Protein AF-A0A182F022-F1 (afdb_monomer)

Foldseek 3Di:
DDQDDPPDPLSVVLVVQVVCVVVVVFDADPVVRDGDRPPSNDDDDDDLLRVLCVQCVPCQVCVVPPVSVVVGDDDDPDVVVVVVSVVSNVCVNVVVVVVD

Organism: Onchocerca ochengi (NCBI:txid42157)

So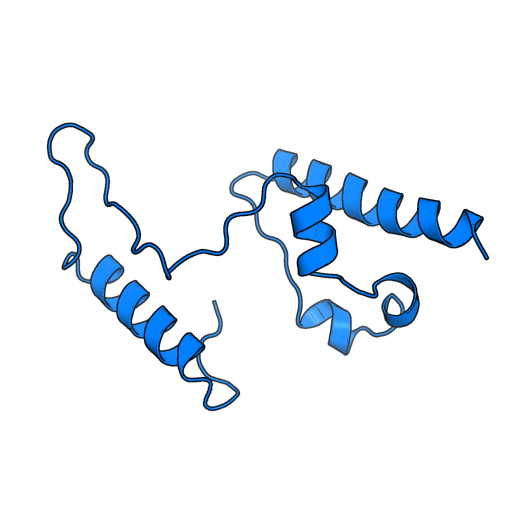lvent-accessible surface area (backbone atoms only — not comparable to full-atom values): 6486 Å² total; per-residue (Å²): 142,82,68,81,88,74,89,47,68,65,42,55,51,50,50,50,53,51,51,36,54,75,69,64,69,54,68,64,41,85,89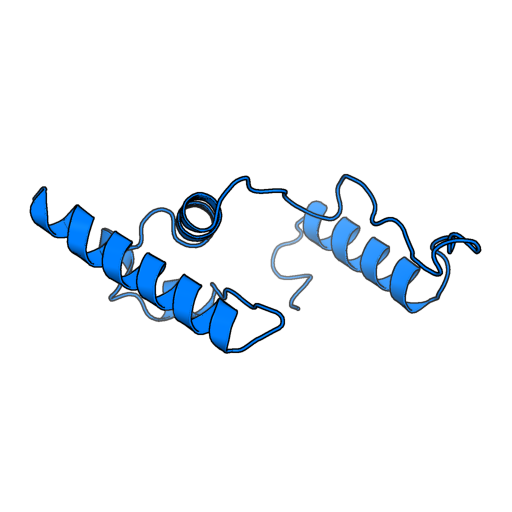,77,74,40,69,78,77,60,82,89,72,61,84,88,68,96,42,71,67,54,46,46,42,71,71,44,76,56,47,90,82,39,74,84,38,62,70,70,48,71,78,50,84,89,85,60,100,43,69,73,55,42,50,55,51,48,53,50,50,52,47,58,52,53,66,60,54,79,75,107

Secondary structure (DSSP, 8-state):
----SS--HHHHHHHHHHHHHHTT-SPEETTTTEEPPPGGG----SSHHHHHHHH-TTHHHHTT-HHHHHT-----SSHHHHHHHHHHHHHHHHHHHTT-

Radius of gyration: 17.26 Å; Cα contacts (8 Å, |Δi|>4): 50; chains: 1; bounding box: 40×20×47 Å

Sequence (100 aa):
MRVQLQNDRLAGIFSHQLLEIGNGKVPVDLTTERISLPHNFYNLVTSKEELVKKIFPDIQTNYKNHDWLTERTIRAAKNKDVEKLNDINILTFKARQSHM

Mean predicted aligned error: 7.9 Å

pLDDT: mean 83.46, std 12.7, range [44.31, 96.69]

Structure (mmCIF, N/CA/C/O backbone):
data_AF-A0A182F022-F1
#
_entry.id   AF-A0A182F022-F1
#
loop_
_atom_site.group_PDB
_atom_site.id
_atom_site.type_symbol
_atom_site.label_atom_id
_atom_site.label_alt_id
_atom_site.label_comp_id
_atom_site.label_asym_id
_atom_site.label_entity_id
_atom_site.label_seq_id
_atom_site.pdbx_PDB_ins_code
_atom_site.Cartn_x
_atom_site.Cartn_y
_atom_site.Cartn_z
_atom_site.occupancy
_atom_site.B_iso_or_equiv
_atom_site.auth_seq_id
_atom_site.auth_comp_id
_atom_site.auth_asym_id
_atom_site.auth_atom_id
_atom_site.pdbx_PDB_model_num
ATOM 1 N N . MET A 1 1 ? -5.375 -8.871 -4.761 1.00 44.31 1 MET A N 1
ATOM 2 C CA . MET A 1 1 ? -5.457 -8.226 -6.082 1.00 44.31 1 MET A CA 1
ATOM 3 C C . MET A 1 1 ? -6.776 -8.662 -6.693 1.00 44.31 1 MET A C 1
ATOM 5 O O . MET A 1 1 ? -6.854 -9.752 -7.234 1.00 44.31 1 MET A O 1
ATOM 9 N N . ARG A 1 2 ? -7.848 -7.904 -6.459 1.00 49.88 2 ARG A N 1
ATOM 10 C CA . ARG A 1 2 ? -9.126 -8.104 -7.147 1.00 49.88 2 ARG A CA 1
ATOM 11 C C . ARG A 1 2 ? -9.371 -6.827 -7.932 1.00 49.88 2 ARG A C 1
ATOM 13 O O . ARG A 1 2 ? -9.623 -5.789 -7.335 1.00 49.88 2 ARG A O 1
ATOM 20 N N . VAL A 1 3 ? -9.203 -6.905 -9.243 1.00 52.16 3 VAL A N 1
ATOM 21 C CA . VAL A 1 3 ? -9.766 -5.931 -10.171 1.00 52.16 3 VAL A CA 1
ATOM 22 C C . VAL A 1 3 ? -10.990 -6.588 -10.778 1.00 52.16 3 VAL A C 1
ATOM 24 O O . VAL A 1 3 ? -10.936 -7.767 -11.112 1.00 52.16 3 VAL A O 1
ATOM 27 N N . GLN A 1 4 ? -12.040 -5.785 -10.941 1.00 48.88 4 GLN A N 1
ATOM 28 C CA . GLN A 1 4 ? -13.273 -6.089 -11.662 1.00 48.88 4 GLN A CA 1
ATOM 29 C C . GLN A 1 4 ? -14.344 -6.769 -10.800 1.00 48.88 4 GLN A C 1
ATOM 31 O O . GLN A 1 4 ? -14.564 -7.972 -10.860 1.00 48.88 4 GLN A O 1
ATOM 36 N N . LEU A 1 5 ? -15.049 -5.968 -9.996 1.00 53.22 5 LEU A N 1
ATOM 37 C CA . LE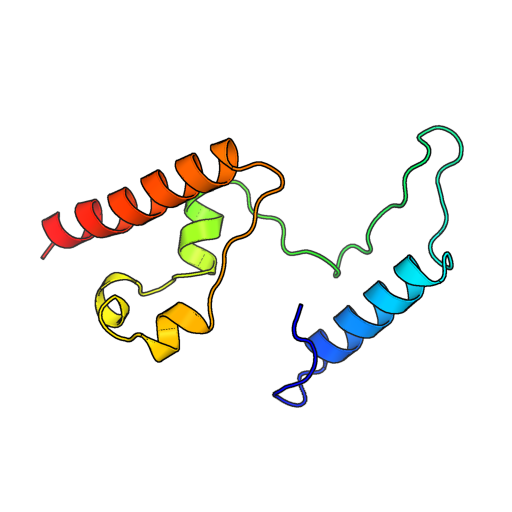U A 1 5 ? -16.343 -6.388 -9.445 1.00 53.22 5 LEU A CA 1
ATOM 38 C C . LEU A 1 5 ? -17.485 -5.387 -9.682 1.00 53.22 5 LEU A C 1
ATOM 40 O O . LEU A 1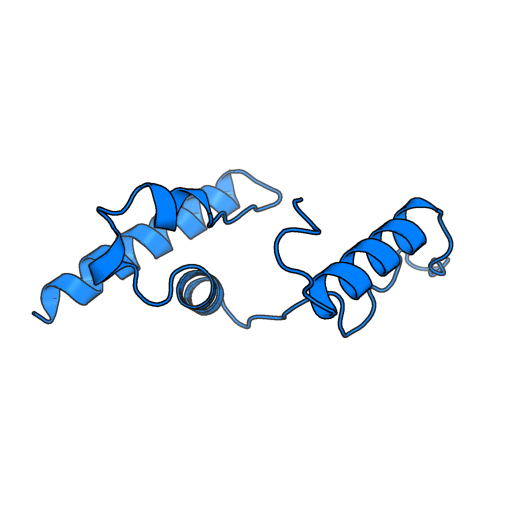 5 ? -18.632 -5.764 -9.488 1.00 53.22 5 LEU A O 1
ATOM 44 N N . GLN A 1 6 ? -17.225 -4.145 -10.121 1.00 57.06 6 GLN A N 1
ATOM 45 C CA . GLN A 1 6 ? -18.263 -3.092 -10.113 1.00 57.06 6 GLN A CA 1
ATOM 46 C C . GLN A 1 6 ? -18.310 -2.171 -11.346 1.00 57.06 6 GLN A C 1
ATOM 48 O O . GLN A 1 6 ? -18.818 -1.061 -11.255 1.00 57.06 6 GLN A O 1
ATOM 53 N N . ASN A 1 7 ? -17.801 -2.596 -12.509 1.00 58.47 7 ASN A N 1
ATOM 54 C CA . ASN A 1 7 ? -17.759 -1.744 -13.716 1.00 58.47 7 ASN A CA 1
ATOM 55 C C . ASN A 1 7 ? -17.040 -0.391 -13.488 1.00 58.47 7 ASN A C 1
ATOM 57 O O . ASN A 1 7 ? -17.298 0.608 -14.157 1.00 58.47 7 ASN A O 1
ATOM 61 N N . ASP A 1 8 ? -16.135 -0.370 -12.508 1.00 74.38 8 ASP A N 1
ATOM 62 C CA . ASP A 1 8 ? -15.365 0.801 -12.129 1.00 74.38 8 ASP A CA 1
ATOM 63 C C . ASP A 1 8 ? -14.288 1.064 -13.188 1.00 74.38 8 ASP A C 1
ATOM 65 O O . ASP A 1 8 ? -13.355 0.274 -13.378 1.00 74.38 8 ASP A O 1
ATOM 69 N N . ARG A 1 9 ? -14.421 2.199 -13.882 1.00 80.00 9 ARG A N 1
ATOM 70 C CA . ARG A 1 9 ? -13.457 2.665 -14.883 1.00 80.00 9 ARG A CA 1
ATOM 71 C C . ARG A 1 9 ? -12.038 2.732 -14.310 1.00 80.00 9 ARG A C 1
ATOM 73 O O . ARG A 1 9 ? -11.090 2.418 -15.028 1.00 80.00 9 ARG A O 1
ATOM 80 N N . LEU A 1 10 ? -11.881 3.103 -13.038 1.00 83.12 10 LEU A N 1
ATOM 81 C CA . LEU A 1 10 ? -10.579 3.169 -12.374 1.00 83.12 10 LEU A CA 1
ATOM 82 C C . LEU A 1 10 ? -9.978 1.778 -12.176 1.00 83.12 10 LEU A C 1
ATOM 84 O O . LEU A 1 10 ? -8.788 1.592 -12.420 1.00 83.12 10 LEU A O 1
ATOM 88 N N . ALA A 1 11 ? -10.795 0.784 -11.821 1.00 82.00 11 ALA A N 1
ATOM 89 C CA . ALA A 1 11 ? -10.339 -0.597 -11.704 1.00 82.00 11 ALA A CA 1
ATOM 90 C C . ALA A 1 11 ? -9.833 -1.143 -13.050 1.00 82.00 11 ALA A C 1
ATOM 92 O O . ALA A 1 11 ? -8.804 -1.814 -13.080 1.00 82.00 11 ALA A O 1
ATOM 93 N N . GLY A 1 12 ? -10.512 -0.818 -14.158 1.00 86.50 12 GLY A N 1
ATOM 94 C CA . GLY A 1 12 ? -10.073 -1.193 -15.508 1.00 86.50 12 GLY A CA 1
ATOM 95 C C . GLY A 1 12 ? -8.754 -0.532 -15.927 1.00 86.50 12 GLY A C 1
ATOM 96 O O . GLY A 1 12 ? -7.889 -1.188 -16.504 1.00 86.50 12 GLY A O 1
ATOM 97 N N . ILE A 1 13 ? -8.565 0.749 -15.593 1.00 88.75 13 ILE A N 1
ATOM 98 C CA . ILE A 1 13 ? -7.286 1.445 -15.813 1.00 88.75 13 ILE A CA 1
ATOM 99 C C . ILE A 1 13 ? -6.179 0.777 -14.989 1.00 88.75 13 ILE A C 1
ATOM 101 O O . ILE A 1 13 ? -5.111 0.477 -15.520 1.00 88.75 13 ILE A O 1
ATOM 105 N N . PHE A 1 14 ? -6.448 0.479 -13.718 1.00 87.50 14 PHE A N 1
ATOM 106 C CA . PHE A 1 14 ? -5.479 -0.139 -12.820 1.00 87.50 14 PHE A CA 1
ATOM 107 C C . PHE A 1 14 ? -5.035 -1.533 -13.300 1.00 87.50 14 PHE A C 1
ATOM 109 O O . PHE A 1 14 ? -3.835 -1.809 -13.325 1.00 87.50 14 PHE A O 1
ATOM 116 N N . SER A 1 15 ? -5.951 -2.412 -13.743 1.00 88.62 15 SER A N 1
ATOM 117 C CA . SER A 1 15 ? -5.547 -3.715 -14.308 1.00 88.62 15 SER A CA 1
ATOM 118 C C . SER A 1 15 ? -4.768 -3.590 -15.604 1.00 88.62 15 SER A C 1
ATOM 120 O O . SER A 1 15 ? -3.833 -4.363 -15.810 1.00 88.62 15 SER A O 1
ATOM 122 N N . HIS A 1 16 ? -5.128 -2.646 -16.473 1.00 90.94 16 HIS A N 1
ATOM 123 C CA . HIS A 1 16 ? -4.379 -2.420 -17.703 1.00 90.94 16 HIS A CA 1
ATOM 124 C C . HIS A 1 16 ? -2.933 -2.016 -17.398 1.00 90.94 16 HIS A C 1
ATOM 126 O O . HIS A 1 16 ? -2.004 -2.626 -17.919 1.00 90.94 16 HIS A O 1
ATOM 132 N N . GLN A 1 17 ? -2.735 -1.076 -16.471 1.00 91.94 17 GLN A N 1
ATOM 133 C CA . GLN A 1 17 ? -1.401 -0.643 -16.047 1.00 91.94 17 GLN A CA 1
ATOM 134 C C . GLN A 1 17 ? -0.596 -1.784 -15.408 1.00 91.94 17 GLN A C 1
ATOM 136 O O . GLN A 1 17 ? 0.592 -1.941 -15.683 1.00 91.94 17 GLN A O 1
ATOM 141 N N . LEU A 1 18 ? -1.237 -2.633 -14.597 1.00 92.69 18 LEU A N 1
ATOM 142 C CA . LEU A 1 18 ? -0.606 -3.840 -14.050 1.00 92.69 18 LEU A CA 1
ATOM 143 C C . LEU A 1 18 ? -0.145 -4.806 -15.145 1.00 92.69 18 LEU A C 1
ATOM 145 O O . LEU A 1 18 ? 0.932 -5.391 -15.036 1.00 92.69 18 LEU A O 1
ATOM 149 N N . LEU A 1 19 ? -0.949 -4.967 -16.196 1.00 94.12 19 LEU A N 1
ATOM 150 C CA . LEU A 1 19 ? -0.616 -5.810 -17.337 1.00 94.12 19 LEU A CA 1
ATOM 151 C C . LEU A 1 19 ? 0.554 -5.230 -18.143 1.00 94.12 19 LEU A C 1
ATOM 153 O O . LEU A 1 19 ? 1.420 -5.980 -18.582 1.00 94.12 19 LEU A O 1
ATOM 157 N N . GLU A 1 20 ? 0.614 -3.912 -18.328 1.00 94.25 20 GLU A N 1
ATOM 158 C CA . GLU A 1 20 ? 1.757 -3.251 -18.971 1.00 94.25 20 GLU A CA 1
ATOM 159 C C . GLU A 1 20 ? 3.054 -3.454 -18.180 1.00 94.25 20 GLU A C 1
ATOM 161 O O . GLU A 1 20 ? 4.082 -3.781 -18.777 1.00 94.25 20 GLU A O 1
ATOM 166 N N . ILE A 1 21 ? 2.993 -3.341 -16.848 1.00 92.75 21 ILE A N 1
ATOM 167 C CA . ILE A 1 21 ? 4.127 -3.624 -15.956 1.00 92.75 21 ILE A CA 1
ATOM 168 C C . ILE A 1 21 ? 4.556 -5.091 -16.086 1.00 92.75 21 ILE A C 1
ATOM 170 O O . ILE A 1 21 ? 5.729 -5.368 -16.328 1.00 92.75 21 ILE A O 1
ATOM 174 N N . GLY A 1 22 ? 3.615 -6.034 -15.972 1.00 91.94 22 GLY A N 1
ATOM 175 C CA . GLY A 1 22 ? 3.902 -7.471 -16.050 1.00 91.94 22 GLY A CA 1
ATOM 176 C C . GLY A 1 22 ? 4.446 -7.923 -17.409 1.00 91.94 22 GLY A C 1
ATOM 177 O O . GLY A 1 22 ? 5.246 -8.851 -17.468 1.00 91.94 22 GLY A O 1
ATOM 178 N N . ASN A 1 23 ? 4.065 -7.238 -18.490 1.00 96.00 23 ASN A N 1
ATOM 179 C CA . ASN A 1 23 ? 4.555 -7.501 -19.845 1.00 96.00 23 ASN A CA 1
ATOM 180 C C . ASN A 1 23 ? 5.869 -6.775 -20.182 1.00 96.00 23 ASN A C 1
ATOM 182 O O . ASN A 1 23 ? 6.294 -6.817 -21.335 1.00 96.00 23 ASN A O 1
ATOM 186 N N . GLY A 1 24 ? 6.483 -6.058 -19.233 1.00 92.81 24 GLY A N 1
ATOM 187 C CA . GLY A 1 24 ? 7.723 -5.314 -19.478 1.00 92.81 24 GLY A CA 1
ATOM 188 C C . GLY A 1 24 ? 7.566 -4.144 -20.455 1.00 92.81 24 GLY A C 1
ATOM 189 O O . GLY A 1 24 ? 8.540 -3.724 -21.072 1.00 92.81 24 GLY A O 1
ATOM 190 N N . LYS A 1 25 ? 6.345 -3.617 -20.623 1.00 94.31 25 LYS A N 1
ATOM 191 C CA . LYS A 1 25 ? 6.075 -2.461 -21.496 1.00 94.31 25 LYS A CA 1
ATOM 192 C C . LYS A 1 25 ? 6.420 -1.128 -20.833 1.00 94.31 25 LYS A C 1
ATOM 194 O O . LYS A 1 25 ? 6.528 -0.117 -21.521 1.00 94.31 25 LYS A O 1
ATOM 199 N N . VAL A 1 26 ? 6.575 -1.118 -19.508 1.00 92.88 26 VAL A N 1
ATOM 200 C CA . VAL A 1 26 ? 6.986 0.071 -18.755 1.00 92.88 26 VAL A CA 1
ATOM 201 C C . VAL A 1 26 ? 8.509 0.224 -18.840 1.00 92.88 26 VAL A C 1
ATOM 203 O O . VAL A 1 26 ? 9.215 -0.722 -18.486 1.00 92.88 26 VAL A O 1
ATOM 206 N N . PRO A 1 27 ? 9.029 1.389 -19.275 1.00 93.00 27 PRO A N 1
ATOM 207 C CA . PRO A 1 27 ? 10.465 1.623 -19.370 1.00 93.00 27 PRO A CA 1
ATOM 208 C C . PRO A 1 27 ? 11.181 1.428 -18.031 1.00 93.00 27 PRO A C 1
ATOM 210 O O . PRO A 1 27 ? 10.720 1.897 -16.987 1.00 93.00 27 PRO A O 1
ATOM 213 N N . VAL A 1 28 ? 12.334 0.767 -18.090 1.00 94.81 28 VAL A N 1
ATOM 214 C CA . VAL A 1 28 ? 13.261 0.630 -16.965 1.00 94.81 28 VAL A CA 1
ATOM 215 C C . VAL A 1 28 ? 14.316 1.721 -17.087 1.00 94.81 28 VAL A C 1
ATOM 217 O O . VAL A 1 28 ? 14.942 1.873 -18.136 1.00 94.81 28 VAL A O 1
ATOM 220 N N . ASP A 1 29 ? 14.529 2.472 -16.015 1.00 95.56 29 ASP A N 1
ATOM 221 C CA . ASP A 1 29 ? 15.705 3.323 -15.887 1.00 95.56 29 ASP A CA 1
ATOM 222 C C . ASP A 1 29 ? 16.938 2.426 -15.729 1.00 95.56 29 ASP A C 1
ATOM 224 O O . ASP A 1 29 ? 17.083 1.728 -14.727 1.00 95.56 29 ASP A O 1
ATOM 228 N N . LEU A 1 30 ? 17.825 2.441 -16.725 1.00 94.69 30 LEU A N 1
ATOM 229 C CA . LEU A 1 30 ? 19.023 1.597 -16.771 1.00 94.69 30 LEU A CA 1
ATOM 230 C C . LEU A 1 30 ? 20.075 1.968 -15.716 1.00 94.69 30 LEU A C 1
ATOM 232 O O . LEU A 1 30 ? 20.949 1.161 -15.428 1.00 94.69 30 LEU A O 1
ATOM 236 N N . THR A 1 31 ? 20.006 3.169 -15.142 1.00 96.69 31 THR A N 1
ATOM 237 C CA . THR A 1 31 ? 20.941 3.606 -14.096 1.00 96.69 31 THR A CA 1
ATOM 238 C C . THR A 1 31 ? 20.523 3.067 -12.735 1.00 96.69 31 THR A C 1
ATOM 240 O O . THR A 1 31 ? 21.363 2.699 -11.918 1.00 96.69 31 THR A O 1
ATOM 243 N N . THR A 1 32 ? 19.215 3.053 -12.469 1.00 96.12 32 THR A N 1
ATOM 244 C CA . THR A 1 32 ? 18.663 2.640 -11.172 1.00 96.12 32 THR A CA 1
ATOM 245 C C . THR A 1 32 ? 18.086 1.228 -11.175 1.00 96.12 32 THR A C 1
ATOM 247 O O . THR A 1 32 ? 17.748 0.721 -10.104 1.00 96.12 32 THR A O 1
ATOM 250 N N . GLU A 1 33 ? 17.967 0.611 -12.354 1.00 94.56 33 GLU A N 1
ATOM 251 C CA . GLU A 1 33 ? 17.320 -0.682 -12.608 1.00 94.56 33 GLU A CA 1
ATOM 252 C C . GLU A 1 33 ? 15.874 -0.735 -12.087 1.00 94.56 33 GLU A C 1
ATOM 254 O O . GLU A 1 33 ? 15.387 -1.756 -11.596 1.00 94.56 33 GLU A O 1
ATOM 259 N N . ARG A 1 34 ? 15.164 0.398 -12.154 1.00 94.50 34 ARG A N 1
ATOM 260 C CA . ARG A 1 34 ? 13.805 0.549 -11.617 1.00 94.50 34 ARG A CA 1
ATOM 261 C C . ARG A 1 34 ? 12.836 1.045 -12.674 1.00 94.50 34 ARG A C 1
ATOM 263 O O . ARG A 1 34 ? 13.183 1.838 -13.544 1.00 94.50 34 ARG A O 1
ATOM 270 N N . ILE A 1 35 ? 11.585 0.617 -12.546 1.00 93.94 35 ILE A N 1
ATOM 271 C CA . ILE A 1 35 ? 10.465 1.234 -13.256 1.00 93.94 35 ILE A CA 1
ATOM 272 C C . ILE A 1 35 ? 9.908 2.395 -12.434 1.00 93.94 35 ILE A C 1
ATOM 274 O O . ILE A 1 35 ? 9.891 2.353 -11.201 1.00 93.94 35 ILE A O 1
ATOM 278 N N . SER A 1 36 ? 9.389 3.404 -13.125 1.00 92.00 36 SER A N 1
ATOM 279 C CA . SER A 1 36 ? 8.562 4.438 -12.506 1.00 92.00 36 SER A CA 1
ATOM 280 C C . SER A 1 36 ? 7.094 4.061 -12.666 1.00 92.00 36 SER A C 1
ATOM 282 O O . SER A 1 36 ? 6.632 3.807 -13.777 1.00 92.00 36 SER A O 1
ATOM 284 N N . LEU A 1 37 ? 6.354 4.001 -11.557 1.00 90.94 37 LEU A N 1
ATOM 285 C CA . LEU A 1 37 ? 4.918 3.731 -11.606 1.00 90.94 37 LEU A CA 1
ATOM 286 C C . LEU A 1 37 ? 4.172 4.959 -12.156 1.00 90.94 37 LEU A C 1
ATOM 288 O O . LEU A 1 37 ? 4.527 6.083 -11.793 1.00 90.94 37 LEU A O 1
ATOM 292 N N . PRO A 1 38 ? 3.124 4.777 -12.983 1.00 87.31 38 PRO A N 1
ATOM 293 C CA . PRO A 1 38 ? 2.290 5.888 -13.432 1.00 87.31 38 PRO A CA 1
ATOM 294 C C . PRO A 1 38 ? 1.720 6.677 -12.244 1.00 87.31 38 PRO A C 1
ATOM 296 O O . PRO A 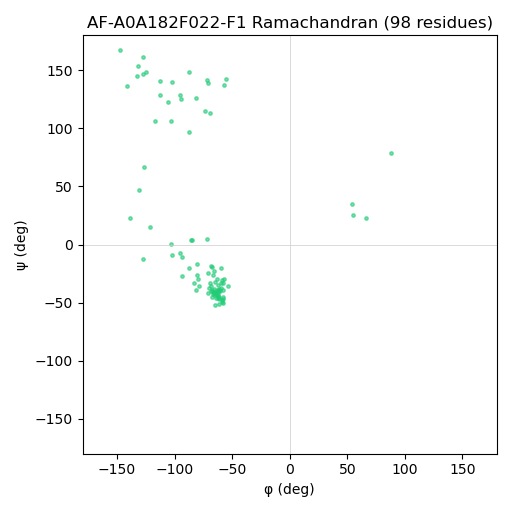1 38 ? 1.330 6.090 -11.238 1.00 87.31 38 PRO A O 1
ATOM 299 N N . HIS A 1 39 ? 1.616 8.004 -12.354 1.00 86.06 39 HIS A N 1
ATOM 300 C CA . HIS A 1 39 ? 1.172 8.857 -11.238 1.00 86.06 39 HIS A CA 1
ATOM 301 C C . HIS A 1 39 ? -0.226 8.489 -10.703 1.00 86.06 39 HIS A C 1
ATOM 303 O O . HIS A 1 39 ? -0.499 8.603 -9.514 1.00 86.06 39 HIS A O 1
ATOM 309 N N . ASN A 1 40 ? -1.122 8.022 -11.573 1.00 87.38 40 ASN A N 1
ATOM 310 C CA . ASN A 1 40 ? -2.474 7.588 -11.215 1.00 87.38 40 ASN A CA 1
ATOM 311 C C . ASN A 1 40 ? -2.556 6.124 -10.737 1.00 87.38 40 ASN A C 1
ATOM 313 O O . ASN A 1 40 ? -3.655 5.626 -10.512 1.00 87.38 40 ASN A O 1
ATOM 317 N N . PHE A 1 41 ? -1.425 5.426 -10.614 1.00 86.38 41 PHE A N 1
ATOM 318 C CA . PHE A 1 41 ? -1.380 4.017 -10.222 1.00 86.38 41 PHE A CA 1
ATOM 319 C C . PHE A 1 41 ? -1.513 3.815 -8.707 1.00 86.38 41 PHE A C 1
ATOM 321 O O . PHE A 1 41 ? -1.946 2.759 -8.247 1.00 86.38 41 PHE A O 1
ATOM 328 N N . TYR A 1 42 ? -1.117 4.811 -7.915 1.00 86.75 42 TYR A N 1
ATOM 329 C CA . TYR A 1 42 ? -1.098 4.736 -6.460 1.00 86.75 42 TYR A CA 1
ATOM 330 C C . TYR A 1 42 ? -1.755 5.963 -5.830 1.00 86.75 42 TYR A C 1
ATOM 332 O O . TYR A 1 42 ? -1.746 7.058 -6.382 1.00 86.75 42 TYR A O 1
ATOM 340 N N . ASN A 1 43 ? -2.284 5.777 -4.622 1.00 85.88 43 ASN A N 1
ATOM 341 C CA . ASN A 1 43 ? -2.716 6.872 -3.763 1.00 85.88 43 ASN A CA 1
ATOM 342 C C . ASN A 1 43 ? -1.658 7.072 -2.685 1.00 85.88 43 ASN A C 1
ATOM 344 O O . ASN A 1 43 ? -1.545 6.254 -1.769 1.00 85.88 43 ASN A O 1
ATOM 348 N N . LEU A 1 44 ? -0.868 8.138 -2.805 1.00 87.81 44 LEU A N 1
ATOM 349 C CA . LEU A 1 44 ? 0.130 8.456 -1.794 1.00 87.81 44 LEU A CA 1
ATOM 350 C C . LEU A 1 44 ? -0.566 8.945 -0.517 1.00 87.81 44 LEU A C 1
ATOM 352 O O . LEU A 1 44 ? -1.536 9.703 -0.559 1.00 87.81 44 LEU A O 1
ATOM 356 N N . VAL A 1 45 ? -0.058 8.488 0.619 1.00 89.38 45 VAL A N 1
ATOM 357 C CA . VAL A 1 45 ? -0.478 8.915 1.954 1.00 89.38 45 VAL A CA 1
ATOM 358 C C . VAL A 1 45 ? 0.756 9.343 2.726 1.00 89.38 45 VAL A C 1
ATOM 360 O O . VAL A 1 45 ? 1.845 8.805 2.523 1.00 89.38 45 VAL A O 1
ATOM 363 N N . THR A 1 46 ? 0.587 10.328 3.596 1.00 92.06 46 THR A N 1
ATOM 364 C CA . THR A 1 46 ? 1.690 10.963 4.326 1.00 92.06 46 THR A CA 1
ATOM 365 C C . THR A 1 46 ? 2.034 10.235 5.623 1.00 92.06 46 THR A C 1
ATOM 367 O O . THR A 1 46 ? 3.153 10.362 6.119 1.00 92.06 46 THR A O 1
ATOM 370 N N . SER A 1 47 ? 1.111 9.428 6.159 1.00 90.62 47 SER A N 1
ATOM 371 C CA . SER A 1 47 ? 1.331 8.668 7.390 1.00 90.62 47 SER A CA 1
ATOM 372 C C . SER A 1 47 ? 0.597 7.321 7.423 1.00 90.62 47 SER A C 1
ATOM 374 O O . SER A 1 47 ? -0.291 7.035 6.612 1.00 90.62 47 SER A O 1
ATOM 376 N N . LYS A 1 48 ? 0.969 6.472 8.391 1.00 87.19 48 LYS A N 1
ATOM 377 C CA . LYS A 1 48 ? 0.302 5.181 8.629 1.00 87.19 48 LYS A CA 1
ATOM 378 C C . LYS A 1 48 ? -1.109 5.372 9.189 1.00 87.19 48 LYS A C 1
ATOM 380 O O . LYS A 1 48 ? -2.004 4.599 8.873 1.00 87.19 48 LYS A O 1
ATOM 385 N N . GLU A 1 49 ? -1.318 6.414 9.982 1.00 87.94 49 GLU A N 1
ATOM 386 C CA . GLU A 1 49 ? -2.612 6.799 10.547 1.00 87.94 49 GLU A CA 1
ATOM 387 C C . GLU A 1 49 ? -3.565 7.262 9.440 1.00 87.94 49 GLU A C 1
ATOM 389 O O . GLU A 1 49 ? -4.736 6.882 9.434 1.00 87.94 49 GLU A O 1
ATOM 394 N N . GLU A 1 50 ? -3.061 8.031 8.467 1.00 89.75 50 GLU A N 1
ATOM 395 C CA . GLU A 1 50 ? -3.831 8.423 7.284 1.00 89.75 50 GLU A CA 1
ATOM 396 C C . GLU A 1 50 ? -4.225 7.195 6.452 1.00 89.75 50 GLU A C 1
ATOM 398 O O . GLU A 1 50 ? -5.382 7.078 6.043 1.00 89.75 50 GLU A O 1
ATOM 403 N N . LEU A 1 51 ? -3.296 6.251 6.256 1.00 89.38 51 LEU A N 1
ATOM 404 C CA . LEU A 1 51 ? -3.570 4.982 5.577 1.00 89.38 51 LEU A CA 1
ATOM 405 C C . LEU A 1 51 ? -4.688 4.200 6.278 1.00 89.38 51 LEU A C 1
ATOM 407 O O . LEU A 1 51 ? -5.655 3.795 5.635 1.00 89.38 51 LEU A O 1
ATOM 411 N N . VAL A 1 52 ? -4.569 4.025 7.597 1.00 87.12 52 VAL A N 1
ATOM 412 C CA . VAL A 1 52 ? -5.568 3.344 8.429 1.00 87.12 52 VAL A CA 1
ATOM 413 C C . VAL A 1 52 ? -6.925 4.030 8.315 1.00 87.12 52 VAL A C 1
ATOM 415 O O . VAL A 1 52 ? -7.923 3.359 8.069 1.00 87.12 52 VAL A O 1
ATOM 418 N N . LYS A 1 53 ? -6.976 5.364 8.409 1.00 87.31 53 LYS A N 1
ATOM 419 C CA . LYS A 1 53 ? -8.223 6.128 8.277 1.00 87.31 53 LYS A CA 1
ATOM 420 C C . LYS A 1 53 ? -8.844 5.990 6.885 1.00 87.31 53 LYS A C 1
ATOM 422 O O . LYS A 1 53 ? -10.060 5.904 6.782 1.00 87.31 53 LYS A O 1
ATOM 427 N N . LYS A 1 54 ? -8.044 5.969 5.816 1.00 87.94 54 LYS A N 1
ATOM 428 C CA . LYS A 1 54 ? -8.553 5.805 4.443 1.00 87.94 54 LYS A CA 1
ATOM 429 C C . LYS A 1 54 ? -9.092 4.399 4.185 1.00 87.94 54 LYS A C 1
ATOM 431 O O . LYS A 1 54 ? -10.092 4.259 3.491 1.00 87.94 54 LYS A O 1
ATOM 436 N N . ILE A 1 55 ? -8.451 3.371 4.740 1.00 87.75 55 ILE A N 1
ATOM 437 C CA . ILE A 1 55 ? -8.886 1.979 4.564 1.00 87.75 55 ILE A CA 1
ATOM 438 C C . ILE A 1 55 ? -10.072 1.654 5.484 1.00 87.75 55 ILE A C 1
ATOM 440 O O . ILE A 1 55 ? -10.993 0.956 5.064 1.00 87.75 55 ILE A O 1
ATOM 444 N N . PHE A 1 56 ? -10.096 2.214 6.695 1.00 88.19 56 PHE A N 1
ATOM 445 C CA . PHE A 1 56 ? -11.128 1.992 7.707 1.00 88.19 56 PHE A CA 1
ATOM 446 C C . PHE A 1 56 ? -11.740 3.315 8.220 1.00 88.19 56 PHE A C 1
ATOM 448 O O . PHE A 1 56 ? -11.560 3.659 9.394 1.00 88.19 56 PHE A O 1
ATOM 455 N N . PRO A 1 57 ? -12.476 4.067 7.377 1.00 86.00 57 PRO A N 1
ATOM 456 C CA . PRO A 1 57 ? -12.991 5.395 7.735 1.00 86.00 57 PRO A CA 1
ATOM 457 C C . PRO A 1 57 ? -13.913 5.386 8.962 1.00 86.00 57 PRO A C 1
ATOM 459 O O . PRO A 1 57 ? -13.822 6.295 9.783 1.00 86.00 57 PRO A O 1
ATOM 462 N N . ASP A 1 58 ? -14.678 4.307 9.160 1.00 86.69 58 ASP A N 1
ATOM 463 C CA . ASP A 1 58 ? -15.696 4.189 10.211 1.00 86.69 58 ASP A CA 1
ATOM 464 C C . ASP A 1 58 ? -15.563 2.880 11.000 1.00 86.69 58 ASP A C 1
ATOM 466 O O . ASP A 1 58 ? -16.528 2.150 11.237 1.00 86.69 58 ASP A O 1
ATOM 470 N N . ILE A 1 59 ? -14.336 2.547 11.406 1.00 84.81 59 ILE A N 1
ATOM 471 C CA . ILE A 1 59 ? -14.069 1.305 12.148 1.00 84.81 59 ILE A CA 1
ATOM 472 C C . ILE A 1 59 ? -14.897 1.189 1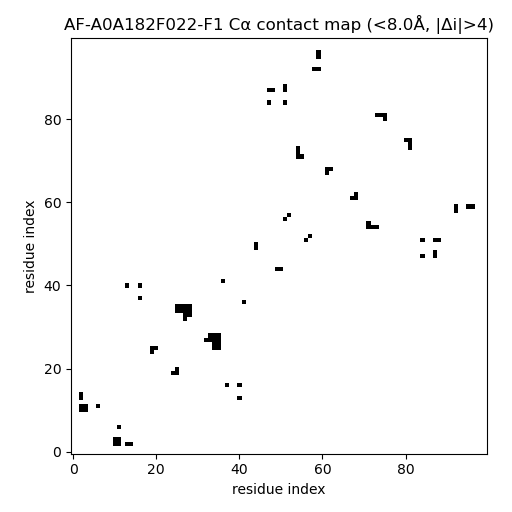3.440 1.00 84.81 59 ILE A C 1
ATOM 474 O O . ILE A 1 59 ? -15.264 0.091 13.838 1.00 84.81 59 ILE A O 1
ATOM 478 N N . GLN A 1 60 ? -15.250 2.312 14.073 1.00 81.88 60 GLN A N 1
ATOM 479 C CA . GLN A 1 60 ? -16.011 2.337 15.330 1.00 81.88 60 GLN A CA 1
ATOM 480 C C . GLN A 1 60 ? -17.429 1.788 15.200 1.00 81.88 60 GLN A C 1
ATOM 482 O O . GLN A 1 60 ? -17.949 1.192 16.139 1.00 81.88 60 GLN A O 1
ATOM 487 N N . THR A 1 61 ? -18.052 1.977 14.041 1.00 88.12 61 THR A N 1
ATOM 488 C CA . THR A 1 61 ? -19.407 1.491 13.777 1.00 88.12 61 THR A CA 1
ATOM 489 C C . THR A 1 61 ? -19.381 0.121 13.105 1.00 88.12 61 THR A C 1
ATOM 491 O O . THR A 1 61 ? -20.290 -0.678 13.311 1.00 88.12 61 THR A O 1
ATOM 494 N N . ASN A 1 62 ? -18.311 -0.196 12.366 1.00 89.00 62 ASN A N 1
ATOM 495 C CA . ASN A 1 62 ? -18.217 -1.414 11.562 1.00 89.00 62 ASN A CA 1
ATOM 496 C C . ASN A 1 62 ? -17.351 -2.535 12.162 1.00 89.00 62 ASN A C 1
ATOM 498 O O . ASN A 1 62 ? -17.259 -3.597 11.557 1.00 89.00 62 ASN A O 1
ATOM 502 N N . TYR A 1 63 ? -16.740 -2.372 13.343 1.00 85.44 63 TYR A N 1
ATOM 503 C CA . TYR A 1 63 ? -15.841 -3.395 13.917 1.00 85.44 63 TYR A CA 1
ATOM 504 C C . TYR A 1 63 ? -16.495 -4.765 14.174 1.00 85.44 63 TYR A C 1
ATOM 506 O O . TYR A 1 63 ? -15.787 -5.758 14.307 1.00 85.44 63 TYR A O 1
ATOM 514 N N . LYS A 1 64 ? -17.830 -4.832 14.262 1.00 88.00 64 LYS A N 1
ATOM 515 C CA . LYS A 1 64 ? -18.589 -6.092 14.371 1.00 88.00 64 LYS A CA 1
ATOM 516 C C . LYS A 1 64 ? -19.065 -6.635 13.021 1.00 88.00 64 LYS A C 1
ATOM 518 O O . LYS A 1 64 ? -19.560 -7.755 12.960 1.00 88.00 64 LYS A O 1
ATOM 523 N N . ASN A 1 65 ? -18.955 -5.850 11.952 1.00 91.75 65 ASN A N 1
ATOM 524 C CA . ASN A 1 65 ? -19.392 -6.239 10.620 1.00 91.75 65 ASN A CA 1
ATOM 525 C C . ASN A 1 65 ? -18.258 -6.991 9.908 1.00 91.75 65 ASN A C 1
ATOM 527 O O . ASN A 1 65 ? -17.340 -6.390 9.348 1.00 91.75 65 ASN A O 1
ATOM 531 N N . HIS A 1 66 ? -18.323 -8.322 9.953 1.00 87.62 66 HIS A N 1
ATOM 532 C CA . HIS A 1 66 ? -17.319 -9.188 9.336 1.00 87.62 66 HIS A CA 1
ATOM 533 C C . HIS A 1 66 ? -17.225 -9.007 7.817 1.00 87.62 66 HIS A C 1
ATOM 535 O O . HIS A 1 66 ? -16.114 -8.986 7.288 1.00 87.62 66 HIS A O 1
ATOM 541 N N . ASP A 1 67 ? -18.343 -8.807 7.122 1.00 90.19 67 ASP A N 1
ATOM 542 C CA . ASP A 1 67 ? -18.338 -8.597 5.671 1.00 90.19 67 ASP A CA 1
ATOM 543 C C . ASP A 1 67 ? -17.601 -7.296 5.325 1.00 90.19 67 ASP A C 1
ATOM 545 O O . ASP A 1 67 ? -16.669 -7.289 4.523 1.00 90.19 67 ASP A O 1
ATOM 549 N N . TRP A 1 68 ? -17.901 -6.209 6.041 1.00 89.44 68 TRP A N 1
ATOM 550 C CA . TRP A 1 68 ? -17.224 -4.923 5.847 1.00 89.44 68 TRP A CA 1
ATOM 551 C C . TRP A 1 68 ? -15.714 -4.992 6.121 1.00 89.44 68 TRP A C 1
ATOM 553 O O . TRP A 1 68 ? -14.921 -4.366 5.407 1.00 89.44 68 TRP A O 1
ATOM 563 N N . LEU A 1 69 ? -15.311 -5.750 7.149 1.00 86.44 69 LEU A N 1
ATOM 564 C CA . LEU A 1 69 ? -13.905 -5.946 7.506 1.00 86.44 69 LEU A CA 1
ATOM 565 C C . LEU A 1 69 ? -13.164 -6.816 6.488 1.00 86.44 69 LEU A C 1
ATOM 567 O O . LEU A 1 69 ? -12.029 -6.500 6.144 1.00 86.44 69 LEU A O 1
ATOM 571 N N . THR A 1 70 ? -13.779 -7.892 5.995 1.00 84.56 70 THR A N 1
ATOM 572 C CA . THR A 1 70 ? -13.124 -8.844 5.078 1.00 84.56 70 THR A CA 1
ATOM 573 C C . THR A 1 70 ? -12.893 -8.273 3.680 1.00 84.56 70 THR A C 1
ATOM 575 O O . THR A 1 70 ? -11.945 -8.675 3.002 1.00 84.56 70 THR A O 1
ATOM 578 N N . GLU A 1 71 ? -13.682 -7.281 3.267 1.00 85.62 71 GLU A N 1
ATOM 579 C CA . GLU A 1 71 ? -13.447 -6.516 2.037 1.00 85.62 71 GLU A CA 1
ATOM 580 C C . GLU A 1 71 ? -12.184 -5.640 2.090 1.00 85.62 71 GLU A C 1
ATOM 582 O O . GLU A 1 71 ? -11.661 -5.230 1.050 1.00 85.62 71 GLU A O 1
ATOM 587 N N . ARG A 1 72 ? -11.677 -5.337 3.291 1.00 87.00 72 ARG A N 1
ATOM 588 C CA . ARG A 1 72 ? -10.589 -4.380 3.517 1.00 87.00 72 ARG A CA 1
ATOM 589 C C . ARG A 1 72 ? -9.347 -5.098 4.022 1.00 87.00 72 ARG A C 1
ATOM 591 O O . ARG A 1 72 ? -9.372 -5.851 4.986 1.00 87.00 72 ARG A O 1
ATOM 598 N N . THR A 1 73 ? -8.208 -4.848 3.383 1.00 82.19 73 THR A N 1
ATOM 599 C CA . THR A 1 73 ? -6.935 -5.449 3.793 1.00 82.19 73 THR A CA 1
ATOM 600 C C . THR A 1 73 ? -5.795 -4.453 3.648 1.00 82.19 73 THR A C 1
ATOM 602 O O . THR A 1 73 ? -5.698 -3.753 2.640 1.00 82.19 73 THR A O 1
ATOM 605 N N . ILE A 1 74 ? -4.919 -4.401 4.653 1.00 83.62 74 ILE A N 1
ATOM 606 C CA . ILE A 1 74 ? -3.653 -3.671 4.580 1.00 83.62 74 ILE 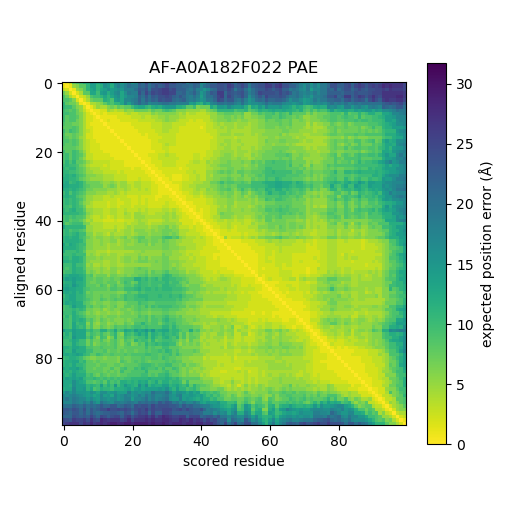A CA 1
ATOM 607 C C . ILE A 1 74 ? -2.541 -4.702 4.441 1.00 83.62 74 ILE A C 1
ATOM 609 O O . ILE A 1 74 ? -2.391 -5.583 5.285 1.00 83.62 74 ILE A O 1
ATOM 613 N N . ARG A 1 75 ? -1.756 -4.597 3.368 1.00 82.88 75 ARG A N 1
ATOM 614 C CA . ARG A 1 75 ? -0.566 -5.425 3.158 1.00 82.88 75 ARG A CA 1
ATOM 615 C C . ARG A 1 75 ? 0.677 -4.558 3.242 1.00 82.88 75 ARG A C 1
ATOM 617 O O . ARG A 1 75 ? 0.698 -3.450 2.717 1.00 82.88 75 ARG A O 1
ATOM 624 N N . ALA A 1 76 ? 1.717 -5.096 3.862 1.00 87.81 76 ALA A N 1
ATOM 625 C CA . ALA A 1 76 ? 3.045 -4.503 3.881 1.00 87.81 76 ALA A CA 1
ATOM 626 C C . ALA A 1 76 ? 4.073 -5.538 3.415 1.00 87.81 76 ALA A C 1
ATOM 628 O O . ALA A 1 76 ? 3.811 -6.739 3.431 1.00 87.81 76 ALA A O 1
ATOM 629 N N . ALA A 1 77 ? 5.252 -5.068 3.011 1.00 88.06 77 ALA A N 1
ATOM 630 C CA . ALA A 1 77 ? 6.322 -5.944 2.541 1.00 88.06 77 ALA A CA 1
ATOM 631 C C . ALA A 1 77 ? 6.892 -6.849 3.649 1.00 88.06 77 ALA A C 1
ATOM 633 O O . ALA A 1 77 ? 7.434 -7.909 3.354 1.00 88.06 77 ALA A O 1
ATOM 634 N N . LYS A 1 78 ? 6.805 -6.429 4.921 1.00 91.69 78 LYS A N 1
ATOM 635 C CA . LYS A 1 78 ? 7.370 -7.152 6.069 1.00 91.69 78 LYS A CA 1
ATOM 636 C C . LYS A 1 78 ? 6.355 -7.259 7.201 1.00 91.69 78 LYS A C 1
ATOM 638 O O . LYS A 1 78 ? 5.638 -6.302 7.486 1.00 91.69 78 LYS A O 1
ATOM 643 N N . ASN A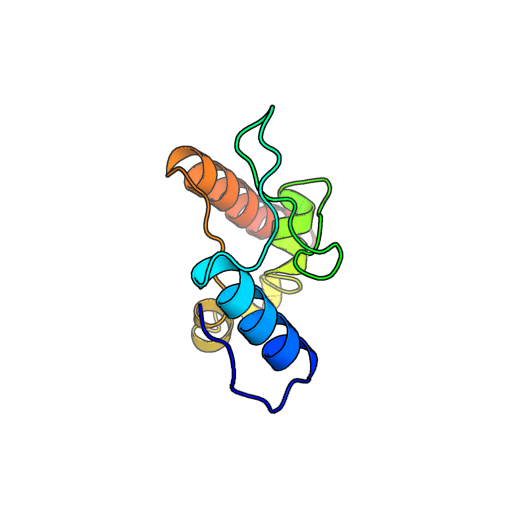 1 79 ? 6.390 -8.376 7.926 1.00 90.25 79 ASN A N 1
ATOM 644 C CA . ASN A 1 79 ? 5.503 -8.616 9.071 1.00 90.25 79 ASN A CA 1
ATOM 645 C C . ASN A 1 79 ? 5.663 -7.568 10.179 1.00 90.25 79 ASN A C 1
ATOM 647 O O . ASN A 1 79 ? 4.665 -7.121 10.722 1.00 90.25 79 ASN A O 1
ATOM 651 N N . LYS A 1 80 ? 6.887 -7.088 10.443 1.00 91.19 80 LYS A N 1
ATOM 652 C CA . LYS A 1 80 ? 7.124 -5.996 11.409 1.00 91.19 80 LYS A CA 1
ATOM 653 C C . LYS A 1 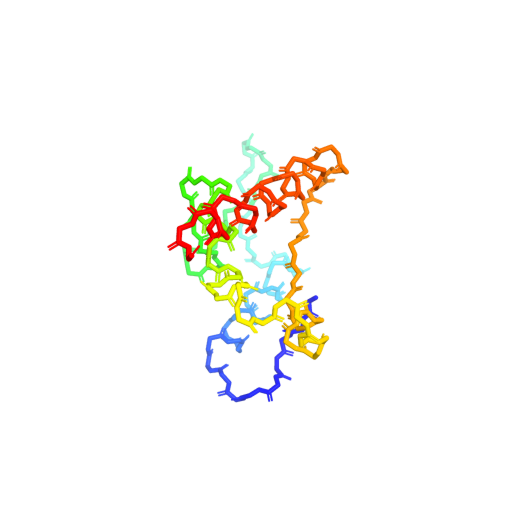80 ? 6.373 -4.704 11.063 1.00 91.19 80 LYS A C 1
ATOM 655 O O . LYS A 1 80 ? 6.057 -3.906 11.936 1.00 91.19 80 LYS A O 1
ATOM 660 N N . ASP A 1 81 ? 6.144 -4.460 9.773 1.00 89.38 81 ASP A N 1
ATOM 661 C CA . ASP A 1 81 ? 5.433 -3.272 9.311 1.00 89.38 81 ASP A CA 1
ATOM 662 C C . ASP A 1 81 ? 3.918 -3.506 9.389 1.00 89.38 81 ASP A C 1
ATOM 664 O O . ASP A 1 81 ? 3.184 -2.580 9.728 1.00 89.38 81 ASP A O 1
ATOM 668 N N . VAL A 1 82 ? 3.462 -4.749 9.174 1.00 87.00 82 VAL A N 1
ATOM 669 C CA . VAL A 1 82 ? 2.080 -5.180 9.459 1.00 87.00 82 VAL A CA 1
ATOM 670 C C . VAL A 1 82 ? 1.757 -5.039 10.947 1.00 87.00 82 VAL A C 1
ATOM 672 O O . VAL A 1 82 ? 0.710 -4.499 11.282 1.00 87.00 82 VAL A O 1
ATOM 675 N N . GLU A 1 83 ? 2.657 -5.462 11.833 1.00 89.25 83 GLU A N 1
ATOM 676 C CA . GLU A 1 83 ? 2.491 -5.363 13.287 1.00 89.25 83 GLU A CA 1
ATOM 677 C C . GLU A 1 83 ? 2.299 -3.907 13.728 1.00 89.25 83 GLU A C 1
ATOM 679 O O . GLU A 1 83 ? 1.287 -3.578 14.340 1.00 89.25 83 GLU A O 1
ATOM 684 N N . LYS A 1 84 ? 3.164 -2.992 13.268 1.00 89.19 84 LYS A N 1
ATOM 685 C CA . LYS A 1 84 ? 3.010 -1.548 13.522 1.00 89.19 84 LYS A CA 1
ATOM 686 C C . LYS A 1 84 ? 1.684 -0.983 13.009 1.00 89.19 84 LYS A C 1
ATOM 688 O O . LYS A 1 84 ? 1.100 -0.108 13.640 1.00 89.19 84 LYS A O 1
ATOM 693 N N . LEU A 1 85 ? 1.223 -1.429 11.840 1.00 88.31 85 LEU A N 1
ATOM 694 C CA . LEU A 1 85 ? -0.072 -1.009 11.295 1.00 88.31 85 LEU A CA 1
ATOM 695 C C . LEU A 1 85 ? -1.233 -1.555 12.134 1.00 88.31 85 LEU A C 1
ATOM 697 O O . LEU A 1 85 ? -2.233 -0.862 12.317 1.00 88.31 85 LEU A O 1
ATOM 701 N N . ASN A 1 86 ? -1.094 -2.768 12.665 1.00 85.94 86 ASN A N 1
ATOM 702 C CA . ASN A 1 86 ? -2.074 -3.372 13.553 1.00 85.94 86 ASN A CA 1
ATOM 703 C C . ASN A 1 86 ? -2.157 -2.629 14.893 1.00 85.94 86 ASN A C 1
ATOM 705 O O . ASN A 1 86 ? -3.258 -2.326 15.345 1.00 85.94 86 ASN A O 1
ATOM 709 N N . ASP A 1 87 ? -1.017 -2.246 15.471 1.00 87.88 87 ASP A N 1
ATOM 710 C CA . ASP A 1 87 ? -0.978 -1.429 16.687 1.00 87.88 87 ASP A CA 1
ATOM 711 C C . ASP A 1 87 ? -1.714 -0.101 16.483 1.00 87.88 87 ASP A C 1
ATOM 713 O O . ASP A 1 87 ? -2.554 0.280 17.298 1.00 87.88 87 ASP A O 1
ATOM 717 N N . ILE A 1 88 ? -1.479 0.575 15.352 1.00 84.56 88 ILE A N 1
ATOM 718 C CA . ILE A 1 88 ? -2.169 1.827 15.005 1.00 84.56 88 ILE A CA 1
ATOM 719 C C . ILE A 1 88 ? -3.673 1.600 14.817 1.00 84.56 88 ILE A C 1
ATOM 721 O O . ILE A 1 88 ? -4.467 2.407 15.304 1.00 84.56 88 ILE A O 1
ATOM 725 N N . ASN A 1 89 ? -4.088 0.516 14.155 1.00 81.19 89 ASN A N 1
ATOM 726 C CA . ASN A 1 89 ? -5.504 0.151 14.020 1.00 81.19 89 ASN A CA 1
ATOM 727 C C . ASN A 1 89 ? -6.170 -0.043 15.390 1.00 81.19 89 ASN A C 1
ATOM 729 O O . ASN A 1 89 ? -7.229 0.530 15.650 1.00 81.19 89 ASN A O 1
ATOM 733 N N . ILE A 1 90 ? -5.531 -0.800 16.285 1.00 80.31 90 ILE A N 1
ATOM 734 C CA . ILE A 1 90 ? -6.036 -1.073 17.635 1.00 80.31 90 ILE A CA 1
ATOM 735 C C . ILE A 1 90 ? -6.085 0.210 18.473 1.00 80.31 90 ILE A C 1
ATOM 737 O O . ILE A 1 90 ? -7.073 0.454 19.168 1.00 80.31 90 ILE A O 1
ATOM 741 N N . LEU A 1 91 ? -5.054 1.055 18.412 1.00 77.62 91 LEU A N 1
ATOM 742 C CA . LEU A 1 91 ? -5.026 2.337 19.121 1.00 77.62 91 LEU A CA 1
ATOM 743 C C . LEU A 1 91 ? -6.086 3.301 18.584 1.00 77.62 91 LEU A C 1
ATOM 745 O O . LEU A 1 91 ? -6.787 3.931 19.370 1.00 77.62 91 LEU A O 1
ATOM 749 N N . THR A 1 92 ? -6.267 3.370 17.265 1.00 72.19 92 THR A N 1
ATOM 750 C CA . THR A 1 92 ? -7.322 4.171 16.620 1.00 72.19 92 THR A CA 1
ATOM 751 C C . THR A 1 92 ? -8.712 3.691 17.031 1.00 72.19 92 THR A C 1
ATOM 753 O O . THR A 1 92 ? -9.629 4.502 17.199 1.00 72.19 92 THR A O 1
ATOM 756 N N . PHE A 1 93 ? -8.867 2.379 17.227 1.00 72.81 93 PHE A N 1
ATOM 757 C CA . PHE A 1 93 ? -10.082 1.804 17.779 1.00 72.81 93 PHE A CA 1
ATOM 758 C C . PHE A 1 93 ? -10.306 2.249 19.235 1.00 72.81 93 PHE A C 1
ATOM 760 O O . PHE A 1 93 ? -11.355 2.795 19.562 1.00 72.81 93 PHE A O 1
ATOM 767 N N . LYS A 1 94 ? -9.303 2.095 20.105 1.00 71.75 94 LYS A N 1
ATOM 768 C CA . LYS A 1 94 ? -9.417 2.419 21.537 1.00 71.75 94 LYS A CA 1
ATOM 769 C C . LYS A 1 94 ? -9.572 3.921 21.817 1.00 71.75 94 LYS A C 1
ATOM 771 O O . LYS A 1 94 ? -10.451 4.305 22.579 1.00 71.75 94 LYS A O 1
ATOM 776 N N . ALA A 1 95 ? -8.776 4.775 21.174 1.00 60.72 95 ALA A N 1
ATOM 777 C CA . ALA A 1 95 ? -8.746 6.222 21.424 1.00 60.72 95 ALA A CA 1
ATOM 778 C C . ALA A 1 95 ? -10.049 6.947 21.045 1.00 60.72 95 ALA A C 1
ATOM 780 O O . ALA A 1 95 ? -10.336 8.025 21.559 1.00 60.72 95 ALA A O 1
ATOM 781 N N . ARG A 1 96 ? -10.853 6.370 20.146 1.00 58.47 96 ARG A N 1
ATOM 782 C CA . ARG A 1 96 ? -12.155 6.933 19.758 1.00 58.47 96 ARG A CA 1
ATOM 783 C C . ARG A 1 96 ? -13.335 6.347 20.540 1.00 58.47 96 ARG A C 1
ATOM 785 O O . ARG A 1 96 ? -14.424 6.891 20.423 1.00 58.47 96 ARG A O 1
ATOM 792 N N . GLN A 1 97 ? -13.129 5.311 21.363 1.00 57.28 97 GLN A N 1
ATOM 793 C CA . GLN A 1 97 ? -14.125 4.880 22.356 1.00 57.28 97 GLN A CA 1
ATOM 794 C C . GLN A 1 97 ? -14.114 5.758 23.611 1.00 57.28 97 GLN A C 1
ATOM 796 O O . GLN A 1 97 ? -15.157 5.962 24.209 1.00 57.28 97 GLN A O 1
ATOM 801 N N . SER A 1 98 ? -12.967 6.339 23.976 1.00 56.53 98 SER A N 1
ATOM 802 C CA . SER A 1 98 ? -12.829 7.272 25.110 1.00 56.53 98 SER A CA 1
ATOM 803 C C . SER A 1 98 ? -13.453 8.661 24.886 1.00 56.53 98 SER A C 1
ATOM 805 O O . SER A 1 98 ? -13.280 9.557 25.711 1.00 56.53 98 SER A O 1
ATOM 807 N N . HIS A 1 99 ? -14.132 8.869 23.755 1.00 51.22 99 HIS A N 1
ATOM 808 C CA . HIS A 1 99 ? -14.832 10.109 23.401 1.00 51.22 99 HIS A CA 1
ATOM 809 C C . HIS A 1 99 ? -16.333 9.890 23.134 1.00 51.22 99 HIS A C 1
ATOM 811 O O . HIS A 1 99 ? -16.979 10.770 22.567 1.00 51.22 99 HIS A O 1
ATOM 817 N N . MET A 1 100 ? -16.874 8.734 23.541 1.00 46.12 100 MET A N 1
ATOM 818 C CA . MET A 1 100 ? -18.313 8.489 23.700 1.00 46.12 100 MET A CA 1
ATOM 819 C C . MET A 1 100 ? -18.656 8.306 25.173 1.00 46.12 100 MET A C 1
ATOM 821 O O . MET A 1 100 ? -17.797 7.765 25.905 1.00 46.12 100 MET A O 1
#